Protein AF-A0A1C6PFW2-F1 (afdb_monomer)

Mean predicted aligned error: 4.47 Å

Secondary structure (DSSP, 8-state):
----EEEEETTEEEEE-SS-EEEEEGGGEEEEEEE-TTSTT--EEEEEEEEEETTEEEEEEEETTSSEEEEEE-SS-EEEEEETTEEEEEE--S-HHHHHHHHHHHSPPP--

Nearest PDB structures (foldseek):
  3gyp-assembly1_A  TM=5.172E-01  e=4.236E-01  Saccharomyces cerevisiae
  3tw1-assembly1_A  TM=5.214E-01  e=5.951E-01  Saccharomyces cerevisiae S288C
  3tvv-assembly1_A  TM=4.834E-01  e=3.574E-01  Saccharomyces cerevisiae S288C
  6o90-assembly1_G  TM=5.423E-01  e=2.749E+00  Enterococcus faecalis
  7nky-assembly1_Q  TM=3.519E-01  e=7.202E+00  Saccharomyces cerevisiae

Solvent-accessible surface area (backbone atoms only — not comparable to full-atom values): 6397 Å² total; per-residue (Å²): 136,89,53,65,49,76,46,80,54,96,68,21,43,37,39,35,43,84,90,45,72,51,73,43,54,32,81,42,53,65,48,76,46,81,33,52,74,86,41,96,76,43,40,81,47,58,78,74,48,66,58,74,52,96,60,33,40,38,35,39,20,34,26,70,84,59,60,64,22,39,35,44,33,59,74,68,54,26,33,40,33,21,41,79,82,36,67,40,39,36,40,47,55,100,49,52,68,63,50,48,52,54,53,59,70,64,34,71,73,80,84,125

pLDDT: mean 89.65, std 10.52, range [39.56, 97.06]

Radius of gyration: 13.28 Å; Cα contacts (8 Å, |Δi|>4): 227; chains: 1; bounding box: 36×32×29 Å

Structure (mmCIF, N/CA/C/O backbone):
data_AF-A0A1C6PFW2-F1
#
_entry.id   AF-A0A1C6PFW2-F1
#
loop_
_atom_site.group_PDB
_atom_site.id
_atom_site.type_symbol
_atom_site.label_atom_id
_atom_site.label_alt_id
_atom_site.label_comp_id
_atom_site.label_asym_id
_atom_site.label_entity_id
_atom_site.label_seq_id
_atom_site.pdbx_PDB_ins_code
_atom_site.Cartn_x
_atom_site.Cartn_y
_atom_site.Cartn_z
_atom_site.occupancy
_atom_site.B_iso_or_equiv
_atom_site.auth_seq_id
_atom_site.auth_comp_id
_atom_site.auth_asym_id
_atom_site.auth_atom_id
_atom_site.pdbx_PDB_model_num
ATOM 1 N N . MET A 1 1 ? 3.918 -17.909 -9.188 1.00 45.97 1 MET A N 1
ATOM 2 C CA . MET A 1 1 ? 4.147 -17.589 -7.758 1.00 45.97 1 MET A CA 1
ATOM 3 C C . MET A 1 1 ? 2.804 -17.270 -7.112 1.00 45.97 1 MET A C 1
ATOM 5 O O . MET A 1 1 ? 2.186 -16.301 -7.526 1.00 45.97 1 MET A O 1
ATOM 9 N N . LYS A 1 2 ? 2.327 -18.094 -6.167 1.00 54.28 2 LYS A N 1
ATOM 10 C CA . LYS A 1 2 ? 1.009 -17.965 -5.499 1.00 54.28 2 LYS A CA 1
ATOM 11 C C . LYS A 1 2 ? 1.093 -17.378 -4.071 1.00 54.28 2 LYS A C 1
ATOM 13 O O . LYS A 1 2 ? 0.150 -17.507 -3.307 1.00 54.28 2 LYS A O 1
ATOM 18 N N . ASN A 1 3 ? 2.201 -16.729 -3.703 1.00 67.62 3 ASN A N 1
ATOM 19 C CA . ASN A 1 3 ? 2.464 -16.323 -2.310 1.00 67.62 3 ASN A CA 1
ATOM 20 C C . ASN A 1 3 ? 2.206 -14.832 -2.029 1.00 67.62 3 ASN A C 1
ATOM 22 O O . ASN A 1 3 ? 2.697 -14.307 -1.035 1.00 67.62 3 ASN A O 1
ATOM 26 N N . ARG A 1 4 ? 1.466 -14.139 -2.902 1.00 84.38 4 ARG A N 1
ATOM 27 C CA . ARG A 1 4 ? 1.048 -12.750 -2.677 1.00 84.38 4 ARG A CA 1
ATOM 28 C C . ARG A 1 4 ? -0.438 -12.728 -2.353 1.00 84.38 4 ARG A C 1
ATOM 30 O O . ARG A 1 4 ? -1.234 -13.240 -3.136 1.00 84.38 4 ARG A O 1
ATOM 37 N N . SER A 1 5 ? -0.806 -12.164 -1.212 1.00 89.06 5 SER A N 1
ATOM 38 C CA . SER A 1 5 ? -2.201 -12.040 -0.797 1.00 89.06 5 SER A CA 1
ATOM 39 C C . SER A 1 5 ? -2.384 -10.852 0.130 1.00 89.06 5 SER A C 1
ATOM 41 O O . SER A 1 5 ? -1.563 -10.630 1.018 1.00 89.06 5 SER A O 1
ATOM 43 N N . VAL A 1 6 ? -3.510 -10.168 -0.014 1.00 92.12 6 VAL A N 1
ATOM 44 C CA . VAL A 1 6 ? -4.010 -9.213 0.972 1.00 92.12 6 VAL A CA 1
ATOM 45 C C . VAL A 1 6 ? -5.313 -9.783 1.509 1.00 92.12 6 VAL A C 1
ATOM 47 O O . VAL A 1 6 ? -6.167 -10.196 0.727 1.00 92.12 6 VAL A O 1
ATOM 50 N N . ALA A 1 7 ? -5.440 -9.862 2.827 1.00 93.50 7 ALA A N 1
ATOM 51 C CA . ALA A 1 7 ? -6.633 -10.363 3.490 1.00 93.50 7 ALA A CA 1
ATOM 52 C C . ALA A 1 7 ? -7.040 -9.406 4.605 1.00 93.50 7 ALA A C 1
ATOM 54 O O . ALA A 1 7 ? -6.180 -8.813 5.249 1.00 93.50 7 ALA A O 1
ATOM 55 N N . ILE A 1 8 ? -8.342 -9.300 4.841 1.00 93.62 8 ILE A N 1
ATOM 56 C CA . ILE A 1 8 ? -8.896 -8.616 6.006 1.00 93.62 8 ILE A CA 1
ATOM 57 C C . ILE A 1 8 ? -9.327 -9.701 6.991 1.00 93.62 8 ILE A C 1
ATOM 59 O O . ILE A 1 8 ? -10.103 -10.583 6.613 1.00 93.62 8 ILE A O 1
ATOM 63 N N . ARG A 1 9 ? -8.761 -9.702 8.199 1.00 92.94 9 ARG A N 1
ATOM 64 C CA . ARG A 1 9 ? -9.047 -10.678 9.265 1.00 92.94 9 ARG A CA 1
ATOM 65 C C . ARG A 1 9 ? -8.856 -10.014 10.617 1.00 92.94 9 ARG A C 1
ATOM 67 O O . ARG A 1 9 ? -7.900 -9.266 10.758 1.00 92.94 9 ARG A O 1
ATOM 74 N N . ASP A 1 10 ? -9.728 -10.320 11.573 1.00 90.31 10 ASP A N 1
ATOM 75 C CA . ASP A 1 10 ? -9.601 -9.871 12.967 1.00 90.31 10 ASP A CA 1
ATOM 76 C C . ASP A 1 10 ? -9.352 -8.351 13.089 1.00 90.31 10 ASP A C 1
ATOM 78 O O . ASP A 1 10 ? -8.471 -7.907 13.813 1.00 90.31 10 ASP A O 1
ATOM 82 N N . ASP A 1 11 ? -10.093 -7.554 12.309 1.00 93.06 11 ASP A N 1
ATOM 83 C CA . ASP A 1 11 ? -9.952 -6.093 12.194 1.00 93.06 11 ASP A CA 1
ATOM 84 C C . ASP A 1 11 ? -8.580 -5.582 11.710 1.00 93.06 11 ASP A C 1
ATOM 86 O O . ASP A 1 11 ? -8.247 -4.402 11.859 1.00 93.06 11 ASP A O 1
ATOM 90 N N . GLU A 1 12 ? -7.794 -6.433 11.050 1.00 95.44 12 GLU A N 1
ATOM 91 C CA . GLU A 1 12 ? -6.514 -6.081 10.440 1.00 95.44 12 GLU A CA 1
ATOM 92 C C . GLU A 1 12 ? -6.487 -6.336 8.929 1.00 95.44 12 GLU A C 1
ATOM 94 O O . GLU A 1 12 ? -7.043 -7.305 8.407 1.00 95.44 12 GLU A O 1
ATOM 99 N N . VAL A 1 13 ? -5.741 -5.494 8.213 1.00 95.25 13 VAL A N 1
ATOM 100 C CA . VAL A 1 13 ? -5.268 -5.774 6.856 1.00 95.25 13 VAL A CA 1
ATOM 101 C C . VAL A 1 13 ? -3.948 -6.519 6.958 1.00 95.25 13 VAL A C 1
ATOM 103 O O . VAL A 1 13 ? -2.930 -5.950 7.349 1.00 95.25 13 VAL A O 1
ATOM 106 N N . ILE A 1 14 ? -3.949 -7.784 6.555 1.00 95.69 14 ILE A N 1
ATOM 107 C CA . ILE A 1 14 ? -2.768 -8.638 6.497 1.00 95.69 14 ILE A CA 1
ATOM 108 C C . ILE A 1 14 ? -2.273 -8.683 5.056 1.00 95.69 14 ILE A C 1
ATOM 110 O O . ILE A 1 14 ? -2.941 -9.207 4.162 1.00 95.69 14 ILE A O 1
ATOM 114 N N . VAL A 1 15 ? -1.062 -8.184 4.838 1.00 94.56 15 VAL A N 1
ATOM 115 C CA . VAL A 1 15 ? -0.369 -8.235 3.554 1.00 94.56 15 VAL A CA 1
ATOM 116 C C . VAL A 1 15 ? 0.712 -9.300 3.629 1.00 94.56 15 VAL A C 1
ATOM 118 O O . VAL A 1 15 ? 1.623 -9.229 4.455 1.00 94.56 15 VAL A O 1
ATOM 121 N N . LYS A 1 16 ? 0.639 -10.282 2.734 1.00 92.25 16 LYS A N 1
ATOM 122 C CA . LYS A 1 16 ? 1.699 -11.259 2.491 1.00 92.25 16 LYS A CA 1
ATOM 123 C C . LYS A 1 16 ? 2.239 -11.042 1.092 1.00 92.25 16 LYS A C 1
ATOM 125 O O . LYS A 1 16 ? 1.492 -11.084 0.119 1.00 92.25 16 LYS A O 1
ATOM 130 N N . SER A 1 17 ? 3.538 -10.821 1.007 1.00 87.25 17 SER A N 1
ATOM 131 C CA . SER A 1 17 ? 4.299 -10.863 -0.230 1.00 87.25 17 SER A CA 1
ATOM 132 C C . SER A 1 17 ? 5.190 -12.108 -0.244 1.00 87.25 17 SER A C 1
ATOM 134 O O . SER A 1 17 ? 5.237 -12.869 0.720 1.00 87.25 17 SER A O 1
ATOM 136 N N . THR A 1 18 ? 5.929 -12.314 -1.332 1.00 82.12 18 THR A N 1
ATOM 137 C CA . THR A 1 18 ? 6.763 -13.501 -1.556 1.00 82.12 18 THR A CA 1
ATOM 138 C C . THR A 1 18 ? 7.746 -13.777 -0.411 1.00 82.12 18 THR A C 1
ATOM 140 O O . THR A 1 18 ? 7.954 -14.938 -0.075 1.00 82.12 18 THR A O 1
ATOM 143 N N . PHE A 1 19 ? 8.330 -12.731 0.187 1.00 82.69 19 PHE A N 1
ATOM 144 C CA . PHE A 1 19 ? 9.373 -12.852 1.220 1.00 82.69 19 PHE A CA 1
ATOM 145 C C . PHE A 1 19 ? 9.074 -12.085 2.511 1.00 82.69 19 PHE A C 1
ATOM 147 O O . PHE A 1 19 ? 9.843 -12.166 3.465 1.00 82.69 19 PHE A O 1
ATOM 154 N N . TYR A 1 20 ? 7.987 -11.317 2.546 1.00 88.31 20 TYR A N 1
ATOM 155 C CA . TYR A 1 20 ? 7.687 -10.418 3.654 1.00 88.31 20 TYR A CA 1
ATOM 156 C C . TYR A 1 20 ? 6.200 -10.425 3.965 1.00 88.31 20 TYR A C 1
ATOM 158 O O . TYR A 1 20 ? 5.374 -10.617 3.074 1.00 88.31 20 TYR A O 1
ATOM 166 N N . SE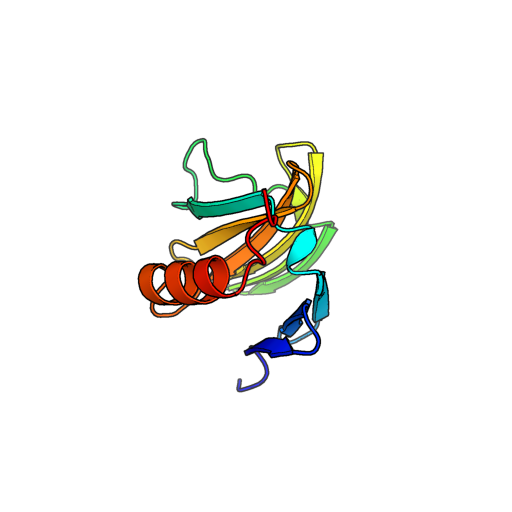R A 1 21 ? 5.857 -10.138 5.214 1.00 92.00 21 SER A N 1
ATOM 167 C CA . SER A 1 21 ? 4.480 -9.907 5.632 1.00 92.00 21 SER A CA 1
ATOM 168 C C . SER A 1 21 ? 4.390 -8.744 6.606 1.00 92.00 21 SER A C 1
ATOM 170 O O . SER A 1 21 ? 5.327 -8.479 7.360 1.00 92.00 21 SER A O 1
ATOM 172 N N . THR A 1 22 ? 3.245 -8.078 6.615 1.00 94.56 22 THR A N 1
ATOM 173 C CA . THR A 1 22 ? 2.905 -7.045 7.593 1.00 94.56 22 THR A CA 1
ATOM 174 C C . THR A 1 22 ? 1.404 -7.081 7.851 1.00 94.56 22 THR A C 1
ATOM 176 O O . THR A 1 22 ? 0.640 -7.455 6.960 1.00 94.56 22 THR A O 1
ATOM 179 N N . SER A 1 23 ? 0.982 -6.718 9.059 1.00 95.81 23 SER A N 1
ATOM 180 C CA . SER A 1 23 ? -0.418 -6.464 9.376 1.00 95.81 23 SER A CA 1
ATOM 181 C C . SER A 1 23 ? -0.593 -5.042 9.892 1.00 95.81 23 SER A C 1
ATOM 183 O O . SER A 1 23 ? 0.335 -4.457 10.463 1.00 95.81 23 SER A O 1
ATOM 185 N N . ILE A 1 24 ? -1.757 -4.461 9.610 1.00 95.19 24 ILE A N 1
ATOM 186 C CA . ILE A 1 24 ? -2.128 -3.112 10.032 1.00 95.19 24 ILE A CA 1
ATOM 187 C C . ILE A 1 24 ? -3.579 -3.137 10.517 1.00 95.19 24 ILE A C 1
ATOM 189 O O . ILE A 1 24 ? -4.444 -3.537 9.738 1.00 95.19 24 ILE A O 1
ATOM 193 N N . PRO A 1 25 ? -3.869 -2.654 11.737 1.00 95.81 25 PRO A N 1
ATOM 194 C CA . PRO A 1 25 ? -5.241 -2.486 12.204 1.00 95.81 25 PRO A CA 1
ATOM 195 C C . PRO A 1 25 ? -6.037 -1.544 11.298 1.00 95.81 25 PRO A C 1
ATOM 197 O O . PRO A 1 25 ? -5.560 -0.454 10.966 1.00 95.81 25 PRO A O 1
ATOM 200 N N . LEU A 1 26 ? -7.259 -1.937 10.933 1.00 94.25 26 LEU A N 1
ATOM 201 C CA . 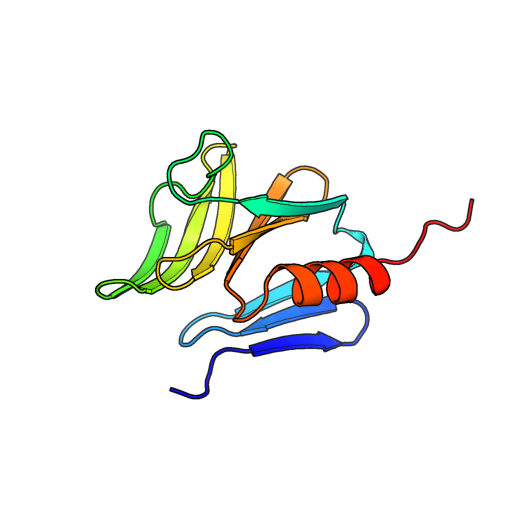LEU A 1 26 ? -8.163 -1.144 10.092 1.00 94.25 26 LEU A CA 1
ATOM 202 C C . LEU A 1 26 ? -8.462 0.223 10.712 1.00 94.25 26 LEU A C 1
ATOM 204 O O . LEU A 1 26 ? -8.522 1.216 9.995 1.00 94.25 26 LEU A O 1
ATOM 208 N N . THR A 1 27 ? -8.580 0.283 12.041 1.00 94.81 27 THR A N 1
ATOM 209 C CA . THR A 1 27 ? -8.815 1.515 12.813 1.00 94.81 27 THR A CA 1
ATOM 210 C C . THR A 1 27 ? -7.714 2.554 12.649 1.00 94.81 27 THR A C 1
ATOM 212 O O . THR A 1 27 ? -7.969 3.745 12.780 1.00 94.81 27 THR A O 1
ATOM 215 N N . ASN A 1 28 ? -6.490 2.125 12.337 1.00 95.38 28 ASN A N 1
ATOM 216 C CA . ASN A 1 28 ? -5.388 3.050 12.125 1.00 95.38 28 ASN A CA 1
ATOM 217 C C . ASN A 1 28 ? -5.349 3.583 10.686 1.00 95.38 28 ASN A C 1
ATOM 219 O O . ASN A 1 28 ? -4.581 4.506 10.418 1.00 95.38 28 ASN A O 1
ATOM 223 N N . ILE A 1 29 ? -6.103 3.003 9.742 1.00 95.25 29 ILE A N 1
ATOM 224 C CA . ILE A 1 29 ? -6.097 3.444 8.344 1.00 95.25 29 ILE A CA 1
ATOM 225 C C . ILE A 1 29 ? -6.827 4.781 8.241 1.00 95.25 29 ILE A C 1
ATOM 227 O O . ILE A 1 29 ? -8.040 4.865 8.398 1.00 95.25 29 ILE A O 1
ATOM 231 N N . SER A 1 30 ? -6.076 5.833 7.927 1.00 94.75 30 SER A N 1
ATOM 232 C CA . SER A 1 30 ? -6.597 7.197 7.837 1.00 94.75 30 SER A CA 1
ATOM 233 C C . SER A 1 30 ? -7.037 7.579 6.424 1.00 94.75 30 SER A C 1
ATOM 235 O O . SER A 1 30 ? -7.920 8.415 6.260 1.00 94.75 30 SER A O 1
ATOM 237 N N . SER A 1 31 ? -6.405 7.020 5.387 1.00 94.94 31 SER A N 1
ATOM 238 C CA . SER A 1 31 ? -6.797 7.269 3.994 1.00 94.94 31 SER A CA 1
ATOM 239 C C . SER A 1 31 ? -6.226 6.230 3.029 1.00 94.94 31 SER A C 1
ATOM 241 O O . SER A 1 31 ? -5.223 5.569 3.309 1.00 94.94 31 SER A O 1
ATOM 243 N N . ILE A 1 32 ? -6.882 6.095 1.875 1.00 95.94 32 ILE A N 1
ATOM 244 C CA . ILE A 1 32 ? -6.487 5.212 0.774 1.00 95.94 32 ILE A CA 1
ATOM 245 C C . ILE A 1 32 ? -6.595 6.012 -0.524 1.00 95.94 32 ILE A C 1
ATOM 247 O O . ILE A 1 32 ? -7.615 6.657 -0.766 1.00 95.94 32 ILE A O 1
ATOM 251 N N . SER A 1 33 ? -5.565 5.975 -1.366 1.00 95.25 33 SER A N 1
ATOM 252 C CA . SER A 1 33 ? -5.577 6.650 -2.668 1.00 95.25 33 SER A CA 1
ATOM 253 C C . SER A 1 33 ? -4.837 5.853 -3.734 1.00 95.25 33 SER A C 1
ATOM 255 O O . SER A 1 33 ? -3.884 5.135 -3.443 1.00 95.25 33 SER A O 1
ATOM 257 N N . THR A 1 34 ? -5.271 5.983 -4.989 1.00 96.50 34 THR A N 1
ATOM 258 C CA . THR A 1 34 ? -4.517 5.441 -6.128 1.00 96.50 34 THR A CA 1
ATOM 259 C C . THR A 1 34 ? -3.388 6.400 -6.482 1.00 96.50 34 THR A C 1
ATOM 261 O O . THR A 1 34 ? -3.593 7.612 -6.539 1.00 96.50 34 THR A O 1
ATOM 264 N N . VAL A 1 35 ? -2.198 5.856 -6.719 1.00 96.50 35 VAL A N 1
ATOM 265 C CA . VAL A 1 35 ? -0.997 6.617 -7.049 1.00 96.50 35 VAL A CA 1
ATOM 266 C C . VAL A 1 35 ? -0.365 6.075 -8.323 1.00 96.50 35 VAL A C 1
ATOM 268 O O . VAL A 1 35 ? -0.100 4.876 -8.445 1.00 96.50 35 VAL A O 1
ATOM 271 N N . VAL A 1 36 ? -0.080 6.997 -9.245 1.00 95.81 36 VAL A N 1
ATOM 272 C CA . VAL A 1 36 ? 0.671 6.723 -10.471 1.00 95.81 36 VAL A CA 1
ATOM 273 C C . VAL A 1 36 ? 2.174 6.782 -10.164 1.00 95.81 36 VAL A C 1
ATOM 275 O O . VAL A 1 36 ? 2.634 7.761 -9.561 1.00 95.81 36 VAL A O 1
ATOM 278 N N . PRO A 1 37 ? 2.971 5.777 -10.563 1.00 92.44 37 PRO A N 1
ATOM 279 C CA . PRO A 1 37 ? 4.412 5.760 -10.327 1.00 92.44 37 PRO A CA 1
ATOM 280 C C . PRO A 1 37 ? 5.122 6.973 -10.939 1.00 92.44 37 PRO A C 1
ATOM 282 O O . PRO A 1 37 ? 4.851 7.347 -12.076 1.00 92.44 37 PRO A O 1
ATOM 285 N N . GLY A 1 38 ? 6.051 7.577 -10.198 1.00 91.62 38 GLY A N 1
ATOM 286 C CA . GLY A 1 38 ? 6.787 8.771 -10.632 1.00 91.62 38 GLY A CA 1
ATOM 287 C C . GLY A 1 38 ? 6.014 10.091 -10.527 1.00 91.62 38 GLY A C 1
ATOM 288 O O . GLY A 1 38 ? 6.612 11.149 -10.710 1.00 91.62 38 GLY A O 1
ATOM 289 N N . SER A 1 39 ? 4.722 10.060 -10.189 1.00 95.56 39 SER A N 1
ATOM 290 C CA . SER A 1 39 ? 3.959 11.277 -9.893 1.00 95.56 39 SER A CA 1
ATOM 291 C C . SER A 1 39 ? 4.443 11.952 -8.595 1.00 95.56 39 SER A C 1
ATOM 293 O O . SER A 1 39 ? 5.099 11.306 -7.772 1.00 95.56 39 SER A O 1
ATOM 295 N N . PRO A 1 40 ? 4.087 13.226 -8.338 1.00 95.06 40 PRO A N 1
ATOM 296 C CA . PRO A 1 40 ? 4.383 13.888 -7.061 1.00 95.06 40 PRO A CA 1
ATOM 297 C C . PRO A 1 40 ? 3.812 13.161 -5.833 1.00 95.06 40 PRO A C 1
ATOM 299 O O . PRO A 1 40 ? 4.341 13.294 -4.733 1.00 95.06 40 PRO A O 1
ATOM 302 N N . SER A 1 41 ? 2.750 12.372 -6.017 1.00 95.06 41 SER A N 1
ATOM 303 C CA . SER A 1 41 ? 2.137 11.554 -4.966 1.00 95.06 41 SER A CA 1
ATOM 304 C C . SER A 1 41 ? 2.845 10.208 -4.753 1.00 95.06 41 SER A C 1
ATOM 306 O O . SER A 1 41 ? 2.507 9.491 -3.812 1.00 95.06 41 SER A O 1
ATOM 308 N N . ASP A 1 42 ? 3.822 9.846 -5.595 1.00 95.81 42 ASP A N 1
ATOM 309 C CA . ASP A 1 42 ? 4.633 8.639 -5.421 1.00 95.81 42 ASP A CA 1
ATOM 310 C C . ASP A 1 42 ? 5.662 8.834 -4.308 1.00 95.81 42 ASP A C 1
ATOM 312 O O . ASP A 1 42 ? 6.741 9.406 -4.500 1.00 95.81 42 ASP A O 1
ATOM 316 N N . LEU A 1 43 ? 5.320 8.307 -3.134 1.00 95.81 43 LEU A N 1
ATOM 317 C CA . LEU A 1 43 ? 6.139 8.370 -1.929 1.00 95.81 43 LEU A CA 1
ATOM 318 C C . LEU A 1 43 ? 7.109 7.191 -1.776 1.00 95.81 43 LEU A C 1
ATOM 320 O O . LEU A 1 43 ? 7.793 7.122 -0.756 1.00 95.81 43 LEU A O 1
ATOM 324 N N . VAL A 1 44 ? 7.214 6.278 -2.747 1.00 93.69 44 VAL A N 1
ATOM 325 C CA . VAL A 1 44 ? 8.184 5.176 -2.678 1.00 93.69 44 VAL A CA 1
ATOM 326 C C . VAL A 1 44 ? 9.598 5.731 -2.857 1.00 93.69 44 VAL A C 1
ATOM 328 O O . VAL A 1 44 ? 9.959 6.225 -3.926 1.00 93.69 44 VAL A O 1
ATOM 331 N N . GLY A 1 45 ? 10.404 5.664 -1.800 1.00 92.75 45 GLY A N 1
ATOM 332 C CA . GLY A 1 45 ? 11.795 6.104 -1.781 1.00 92.75 45 GLY A CA 1
ATOM 333 C C . GLY A 1 45 ? 12.786 4.963 -2.005 1.00 92.75 45 GLY A C 1
ATOM 334 O O . GLY A 1 45 ? 12.558 4.047 -2.803 1.00 92.75 45 GLY A O 1
ATOM 335 N N . MET A 1 46 ? 13.928 5.044 -1.319 1.00 90.00 46 MET A N 1
ATOM 336 C CA . MET A 1 46 ? 14.996 4.053 -1.433 1.00 90.00 46 MET A CA 1
ATOM 337 C C . MET A 1 46 ? 14.610 2.734 -0.767 1.00 90.00 46 MET A C 1
ATOM 339 O O . MET A 1 46 ? 13.830 2.690 0.179 1.00 90.00 46 MET A O 1
ATOM 343 N N . ARG A 1 47 ? 15.157 1.630 -1.272 1.00 91.25 47 ARG A N 1
ATOM 344 C CA . ARG A 1 47 ? 14.939 0.313 -0.673 1.00 91.25 47 ARG A CA 1
ATOM 345 C C . ARG A 1 47 ? 15.775 0.179 0.597 1.00 91.25 47 ARG A C 1
ATOM 347 O O . ARG A 1 47 ? 16.980 0.386 0.536 1.00 91.25 47 ARG A O 1
ATOM 354 N N . VAL A 1 48 ? 15.149 -0.240 1.695 1.00 90.12 48 VAL A N 1
ATOM 355 C CA . VAL A 1 48 ? 15.823 -0.537 2.971 1.00 90.12 48 VAL A CA 1
ATOM 356 C C . VAL A 1 48 ? 16.196 -2.011 3.024 1.00 90.12 48 VAL A C 1
ATOM 358 O O . VAL A 1 48 ? 17.350 -2.379 3.209 1.00 90.12 48 VAL A O 1
ATOM 361 N N . ASN A 1 49 ? 15.203 -2.873 2.822 1.00 82.44 49 ASN A N 1
ATOM 362 C CA . ASN A 1 49 ? 15.389 -4.295 2.597 1.00 82.44 49 ASN A CA 1
ATOM 363 C C . ASN A 1 49 ? 14.300 -4.760 1.627 1.00 82.44 49 ASN A C 1
ATOM 365 O O . ASN A 1 49 ? 13.206 -4.205 1.574 1.00 82.44 49 ASN A O 1
ATOM 369 N N . GLY A 1 50 ? 14.607 -5.718 0.768 1.00 75.12 50 GLY A N 1
ATOM 370 C CA . GLY A 1 50 ? 13.629 -6.122 -0.228 1.00 75.12 50 GLY A CA 1
ATOM 371 C C . GLY A 1 50 ? 14.233 -6.828 -1.412 1.00 75.12 50 GLY A C 1
ATOM 372 O O . GLY A 1 50 ? 15.415 -6.672 -1.731 1.00 75.12 50 GLY A O 1
ATOM 373 N N . VAL A 1 51 ? 13.366 -7.533 -2.121 1.00 77.69 51 VAL A N 1
ATOM 374 C CA . VAL A 1 51 ? 13.696 -8.148 -3.397 1.00 77.69 51 VAL A CA 1
ATOM 375 C C . VAL A 1 51 ? 13.170 -7.246 -4.503 1.00 77.69 51 VAL A C 1
ATOM 377 O O . VAL A 1 51 ? 11.997 -6.871 -4.539 1.00 77.69 51 VAL A O 1
ATOM 380 N N . GLY A 1 52 ? 14.075 -6.873 -5.400 1.00 74.25 52 GLY A N 1
ATOM 381 C CA . GLY A 1 52 ? 13.747 -6.162 -6.624 1.00 74.25 52 GLY A CA 1
ATOM 382 C C . GLY A 1 52 ? 14.133 -7.025 -7.799 1.00 74.25 52 GLY A C 1
ATOM 383 O O . GLY A 1 52 ? 15.312 -7.321 -7.968 1.00 74.25 52 GLY A O 1
ATOM 384 N N . LEU A 1 53 ? 13.140 -7.406 -8.586 1.00 74.44 53 LEU A N 1
ATOM 385 C CA . LEU A 1 53 ? 13.328 -8.041 -9.883 1.00 74.44 53 LEU A CA 1
ATOM 386 C C . LEU A 1 53 ? 12.910 -7.037 -10.965 1.00 74.44 53 LEU A C 1
ATOM 388 O O . LEU A 1 53 ? 12.217 -6.063 -10.651 1.00 74.44 53 LEU A O 1
ATOM 392 N N . PRO A 1 54 ? 13.308 -7.229 -12.232 1.00 75.62 54 PRO A N 1
ATOM 393 C CA . PRO A 1 54 ? 12.796 -6.415 -13.325 1.00 75.62 54 PRO A CA 1
ATOM 394 C C . PRO A 1 54 ? 11.266 -6.343 -13.275 1.00 75.62 54 PRO A C 1
ATOM 396 O O . PRO A 1 54 ? 10.578 -7.360 -13.302 1.00 75.62 54 PRO A O 1
ATOM 399 N N . GLY A 1 55 ? 10.744 -5.128 -13.112 1.00 73.38 55 GLY A N 1
ATOM 400 C CA . GLY A 1 55 ? 9.311 -4.882 -12.998 1.00 73.38 55 GLY A CA 1
ATOM 401 C C . GLY A 1 55 ? 8.650 -5.316 -11.686 1.00 73.38 55 GLY A C 1
ATOM 402 O O . GLY A 1 55 ? 7.447 -5.162 -11.606 1.00 73.38 55 GLY A O 1
ATOM 403 N N . PHE A 1 56 ? 9.354 -5.812 -10.661 1.00 81.94 56 PHE A N 1
ATOM 404 C CA . PHE A 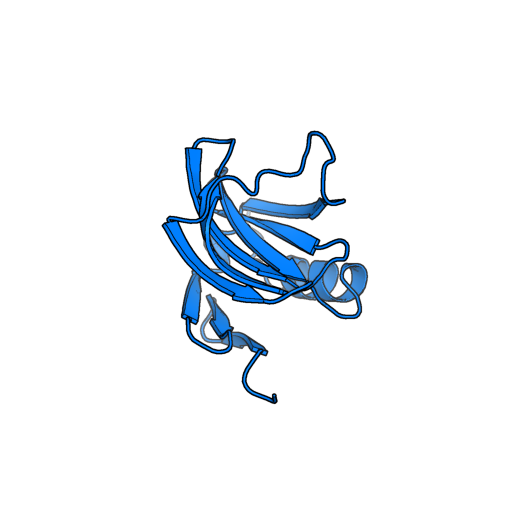1 56 ? 8.757 -6.199 -9.371 1.00 81.94 56 PHE A CA 1
ATOM 405 C C . PHE A 1 56 ? 9.523 -5.631 -8.177 1.00 81.94 56 PHE A C 1
ATOM 407 O O . PHE A 1 56 ? 10.752 -5.695 -8.109 1.00 81.94 56 PHE A O 1
ATOM 414 N N . ARG A 1 57 ? 8.782 -5.096 -7.206 1.00 86.75 57 ARG A N 1
ATOM 415 C CA . ARG A 1 57 ? 9.300 -4.521 -5.966 1.00 86.75 57 ARG A CA 1
ATOM 416 C C . ARG A 1 57 ? 8.502 -5.053 -4.783 1.00 86.75 57 ARG A C 1
ATOM 418 O O . ARG A 1 57 ? 7.303 -4.797 -4.687 1.00 86.75 57 ARG A O 1
ATOM 425 N N . SER A 1 58 ? 9.190 -5.740 -3.874 1.00 90.94 58 SER A N 1
ATOM 426 C CA . SER A 1 58 ? 8.620 -6.172 -2.602 1.00 90.94 58 SER A CA 1
ATOM 427 C C . SER A 1 58 ? 9.588 -5.992 -1.437 1.00 90.94 58 SER A C 1
ATOM 429 O O . SER A 1 58 ? 10.774 -6.314 -1.560 1.00 90.94 58 SER A O 1
ATOM 431 N N . GLY A 1 59 ? 9.081 -5.490 -0.312 1.00 92.75 59 GLY A N 1
ATOM 432 C CA . GLY A 1 59 ? 9.826 -5.329 0.935 1.00 92.75 59 GLY A CA 1
ATOM 433 C C . GLY A 1 59 ? 9.617 -3.964 1.578 1.00 92.75 59 GLY A C 1
ATOM 434 O O . GLY A 1 59 ? 8.611 -3.295 1.341 1.00 92.75 59 GLY A O 1
ATOM 435 N N . TRP A 1 60 ? 10.581 -3.551 2.397 1.00 93.94 60 TRP A N 1
ATOM 436 C CA . TRP A 1 60 ? 10.559 -2.267 3.085 1.00 93.94 60 TRP A CA 1
ATOM 437 C C . TRP A 1 60 ? 11.389 -1.222 2.347 1.00 93.94 60 TRP A C 1
ATOM 439 O O . TRP A 1 60 ? 12.559 -1.418 2.010 1.00 93.94 60 TRP A O 1
ATOM 449 N N . PHE A 1 61 ? 10.767 -0.074 2.133 1.00 94.44 61 PHE A N 1
ATOM 450 C CA . PHE A 1 61 ? 11.358 1.095 1.507 1.00 94.44 61 PHE A CA 1
ATOM 451 C C . PHE A 1 61 ? 11.248 2.272 2.469 1.00 94.44 61 PHE A C 1
ATOM 453 O O . PHE A 1 61 ? 10.353 2.316 3.317 1.00 94.44 61 PHE A O 1
ATOM 460 N N . ASP A 1 62 ? 12.145 3.233 2.334 1.00 94.44 62 ASP A N 1
ATOM 461 C CA . ASP A 1 62 ? 11.956 4.539 2.936 1.00 94.44 62 ASP A CA 1
ATOM 462 C C . ASP A 1 62 ? 10.855 5.270 2.173 1.00 94.44 62 ASP A C 1
ATOM 464 O O . ASP A 1 62 ? 10.747 5.188 0.948 1.00 94.44 62 ASP A O 1
ATOM 468 N N . SER A 1 63 ? 10.013 5.982 2.906 1.00 95.00 63 SER A N 1
ATOM 469 C CA . SER A 1 63 ? 9.033 6.890 2.331 1.00 95.00 63 SER A CA 1
ATOM 470 C C . SER A 1 63 ? 9.692 8.235 2.040 1.00 95.00 63 SER A C 1
ATOM 472 O O . SER A 1 63 ? 10.410 8.770 2.886 1.00 95.00 63 SER A O 1
ATOM 474 N N . LYS A 1 64 ? 9.377 8.848 0.895 1.00 94.31 64 LYS A N 1
ATOM 475 C CA . LYS A 1 64 ? 9.764 10.244 0.613 1.00 94.31 64 LYS A CA 1
ATOM 476 C C . LYS A 1 64 ? 9.137 11.240 1.599 1.00 94.31 64 LYS A C 1
ATOM 478 O O . LYS A 1 64 ? 9.672 12.324 1.781 1.00 94.31 64 LYS A O 1
ATOM 483 N N . ALA A 1 65 ? 8.039 10.862 2.258 1.00 93.31 65 ALA A N 1
ATOM 484 C CA . ALA A 1 65 ? 7.431 11.624 3.353 1.00 93.31 65 ALA A CA 1
ATOM 485 C C . ALA A 1 65 ? 8.012 11.270 4.742 1.00 93.31 65 ALA A C 1
ATOM 487 O O . ALA A 1 65 ? 7.491 11.714 5.763 1.00 93.31 65 ALA A O 1
ATOM 488 N N . GLY A 1 66 ? 9.071 10.455 4.793 1.00 91.19 66 GLY A N 1
ATOM 489 C CA . GLY A 1 66 ? 9.706 9.982 6.019 1.00 91.19 66 GLY A CA 1
ATOM 490 C C . GLY A 1 66 ? 9.088 8.698 6.586 1.00 91.19 66 GLY A C 1
ATOM 491 O O . GLY A 1 66 ? 7.891 8.432 6.465 1.00 91.19 66 GLY A O 1
ATOM 492 N N . GLY A 1 67 ? 9.929 7.887 7.234 1.00 90.94 67 GLY A N 1
ATOM 493 C CA . GLY A 1 67 ? 9.548 6.600 7.823 1.00 90.94 67 GLY A CA 1
ATOM 494 C C . GLY A 1 67 ? 9.573 5.429 6.835 1.00 90.94 67 GLY A C 1
ATOM 495 O O . GLY A 1 67 ? 10.022 5.562 5.702 1.00 90.94 67 GLY A O 1
ATOM 496 N N . ARG A 1 68 ? 9.096 4.259 7.285 1.00 93.38 68 ARG A N 1
ATOM 497 C CA . ARG A 1 68 ? 9.075 3.021 6.484 1.00 93.38 68 ARG A CA 1
ATOM 498 C C . ARG A 1 68 ? 7.744 2.814 5.768 1.00 93.38 68 ARG A C 1
ATOM 500 O O . ARG A 1 68 ? 6.688 2.934 6.391 1.00 93.38 68 ARG A O 1
ATOM 507 N N . LEU A 1 69 ? 7.832 2.398 4.512 1.00 95.1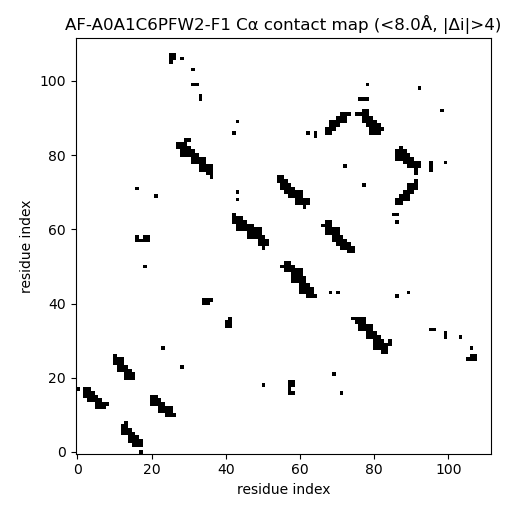2 69 LEU A N 1
ATOM 508 C CA . LEU A 1 69 ? 6.742 2.045 3.612 1.00 95.12 69 LEU A CA 1
ATOM 509 C C . LEU A 1 69 ? 6.906 0.584 3.178 1.00 95.12 69 LEU A C 1
ATOM 511 O O . LEU A 1 69 ? 7.952 0.200 2.651 1.00 95.12 69 LEU A O 1
ATOM 515 N N . PHE A 1 70 ? 5.884 -0.235 3.400 1.00 96.19 70 PHE A N 1
ATOM 516 C CA . PHE A 1 70 ? 5.832 -1.579 2.841 1.00 96.19 70 PHE A CA 1
ATOM 517 C C . PHE A 1 70 ? 5.375 -1.499 1.391 1.00 96.19 70 PHE A C 1
ATOM 519 O O . PHE A 1 70 ? 4.318 -0.941 1.100 1.00 96.19 70 PHE A O 1
ATOM 526 N N . VAL A 1 71 ? 6.150 -2.067 0.480 1.00 94.44 71 VAL A N 1
ATOM 527 C CA . VAL A 1 71 ? 5.855 -2.048 -0.950 1.00 94.44 71 VAL A CA 1
ATOM 528 C C . VAL A 1 71 ? 5.627 -3.480 -1.407 1.00 94.44 71 VAL A C 1
ATOM 530 O O . VAL A 1 71 ? 6.436 -4.351 -1.104 1.00 94.44 71 VAL A O 1
ATOM 533 N N . ASP A 1 72 ? 4.551 -3.715 -2.153 1.00 93.25 72 ASP A N 1
ATOM 534 C CA . ASP A 1 72 ? 4.316 -4.958 -2.889 1.00 93.25 72 ASP A CA 1
ATOM 535 C C . ASP A 1 72 ? 3.633 -4.637 -4.223 1.00 93.25 72 ASP A C 1
ATOM 537 O O . ASP A 1 72 ? 2.404 -4.608 -4.347 1.00 93.25 72 ASP A O 1
ATOM 541 N N . ARG A 1 73 ? 4.449 -4.342 -5.237 1.00 89.50 73 ARG A N 1
ATOM 542 C CA . ARG A 1 73 ? 3.971 -3.939 -6.563 1.00 89.50 73 ARG A CA 1
ATOM 543 C C . ARG A 1 73 ? 4.843 -4.461 -7.690 1.00 89.50 73 ARG A C 1
ATOM 545 O O . ARG A 1 73 ? 6.006 -4.809 -7.505 1.00 89.50 73 ARG A O 1
ATOM 552 N N . VAL A 1 74 ? 4.255 -4.487 -8.876 1.00 83.75 74 VAL A N 1
ATOM 553 C CA . VAL A 1 74 ? 4.936 -4.775 -10.134 1.00 83.75 74 VAL A CA 1
ATOM 554 C C . VAL A 1 74 ? 5.377 -3.426 -10.731 1.00 83.75 74 VAL A C 1
ATOM 556 O O . VAL A 1 74 ? 6.219 -2.744 -10.142 1.00 83.75 74 VAL A O 1
ATOM 559 N N . ALA A 1 75 ? 4.778 -2.984 -11.837 1.00 83.62 75 ALA A N 1
ATOM 560 C CA . ALA A 1 75 ? 5.135 -1.734 -12.512 1.00 83.62 75 ALA A CA 1
ATOM 561 C C . ALA A 1 75 ? 3.988 -0.714 -12.585 1.00 83.62 75 ALA A C 1
ATOM 563 O O . ALA A 1 75 ? 4.256 0.456 -12.835 1.00 83.62 75 ALA A O 1
ATOM 564 N N . GLY A 1 76 ? 2.747 -1.122 -12.320 1.00 89.62 76 GLY A N 1
ATOM 565 C CA . GLY A 1 76 ? 1.572 -0.271 -12.515 1.00 89.62 76 GLY A CA 1
ATOM 566 C C . GLY A 1 76 ? 1.256 0.642 -11.336 1.00 89.62 76 GLY A C 1
ATOM 567 O O . GLY A 1 76 ? 1.990 0.686 -10.339 1.00 89.62 76 GLY A O 1
ATOM 568 N N . ASP A 1 77 ? 0.127 1.331 -11.480 1.00 95.00 77 ASP A N 1
ATOM 569 C CA . ASP A 1 77 ? -0.526 2.096 -10.425 1.00 95.00 77 ASP A CA 1
ATOM 570 C C . ASP A 1 77 ? -0.772 1.225 -9.201 1.00 95.00 77 ASP A C 1
ATOM 572 O O . ASP A 1 77 ? -0.981 0.009 -9.292 1.00 95.00 77 ASP A O 1
ATOM 576 N N . TYR A 1 78 ? -0.755 1.852 -8.037 1.00 95.69 78 TYR A N 1
ATOM 577 C CA . TYR A 1 78 ? -0.892 1.153 -6.771 1.00 95.69 78 TYR A CA 1
ATOM 578 C C . TYR A 1 78 ? -1.737 1.961 -5.794 1.00 95.69 78 TYR A C 1
ATOM 580 O O . TYR A 1 78 ? -1.871 3.178 -5.913 1.00 95.69 78 TYR A O 1
ATOM 588 N N . LEU A 1 79 ? -2.290 1.275 -4.803 1.00 96.94 79 LEU A N 1
ATOM 589 C CA . LEU A 1 79 ? -2.936 1.900 -3.664 1.00 96.94 79 LEU A CA 1
ATOM 590 C C . LEU A 1 79 ? -1.890 2.299 -2.631 1.00 96.94 79 LEU A C 1
ATOM 592 O O . LEU A 1 79 ? -1.150 1.453 -2.124 1.00 96.94 79 LEU A O 1
ATOM 596 N N . SER A 1 80 ? -1.851 3.587 -2.314 1.00 96.88 80 SER A N 1
ATOM 597 C CA . SER A 1 80 ? -1.161 4.120 -1.149 1.00 96.88 80 SER A CA 1
ATOM 598 C C . SER A 1 80 ? -2.126 4.121 0.031 1.00 96.88 80 SER A C 1
ATOM 600 O O . SER A 1 80 ? -3.198 4.724 -0.038 1.00 96.88 80 SER A O 1
ATOM 602 N N . ILE A 1 81 ? -1.754 3.430 1.106 1.00 96.75 81 ILE A N 1
ATOM 603 C CA . ILE A 1 81 ? -2.546 3.337 2.334 1.00 96.75 81 ILE A CA 1
ATOM 604 C C . ILE A 1 81 ? -1.802 4.092 3.429 1.00 96.75 81 ILE A C 1
ATOM 606 O O . ILE A 1 81 ? -0.654 3.766 3.771 1.00 96.75 81 ILE A O 1
ATOM 610 N N . PHE A 1 82 ? -2.472 5.103 3.971 1.00 95.81 82 PHE A N 1
ATOM 611 C CA . PHE A 1 82 ? -1.984 5.904 5.078 1.00 95.81 82 PHE A CA 1
ATOM 612 C C . PHE A 1 82 ? -2.552 5.381 6.384 1.00 95.81 82 PHE A C 1
ATOM 614 O O . PHE A 1 82 ? -3.725 5.030 6.487 1.00 95.81 82 PHE A O 1
ATOM 621 N N . VAL A 1 83 ? -1.695 5.368 7.391 1.00 94.88 83 VAL A N 1
ATOM 622 C CA . VAL A 1 83 ? -1.985 4.891 8.732 1.00 94.88 83 VAL A CA 1
ATOM 623 C C . VAL A 1 83 ? -1.575 5.988 9.692 1.00 94.88 83 VAL A C 1
ATOM 625 O O . VAL A 1 83 ? -0.416 6.417 9.667 1.00 94.88 83 VAL A O 1
ATOM 628 N N . ASN A 1 84 ? -2.511 6.467 10.507 1.00 93.06 84 ASN A N 1
ATOM 629 C CA . ASN A 1 84 ? -2.299 7.604 11.405 1.00 93.06 84 ASN A CA 1
ATOM 630 C C . ASN A 1 84 ? -1.658 8.804 10.672 1.00 93.06 84 ASN A C 1
ATOM 632 O O . ASN A 1 84 ? -0.695 9.406 11.150 1.00 93.06 84 ASN A O 1
ATOM 636 N N . GLY A 1 85 ? -2.131 9.089 9.451 1.00 91.56 85 GLY A N 1
ATOM 637 C CA . GLY A 1 85 ? -1.655 10.196 8.615 1.00 91.56 85 GLY A CA 1
ATOM 638 C C . GLY A 1 85 ? -0.306 9.979 7.920 1.00 91.56 85 GLY A C 1
ATOM 639 O O . GLY A 1 85 ? 0.163 10.878 7.225 1.00 91.56 85 GLY A O 1
ATOM 640 N N . LYS A 1 86 ? 0.332 8.809 8.059 1.00 94.50 86 LYS A N 1
ATOM 641 C CA . LYS A 1 86 ? 1.631 8.503 7.433 1.00 94.50 86 LYS A CA 1
ATOM 642 C C . LYS A 1 86 ? 1.503 7.381 6.403 1.00 94.50 86 LYS A C 1
ATOM 644 O O . LYS A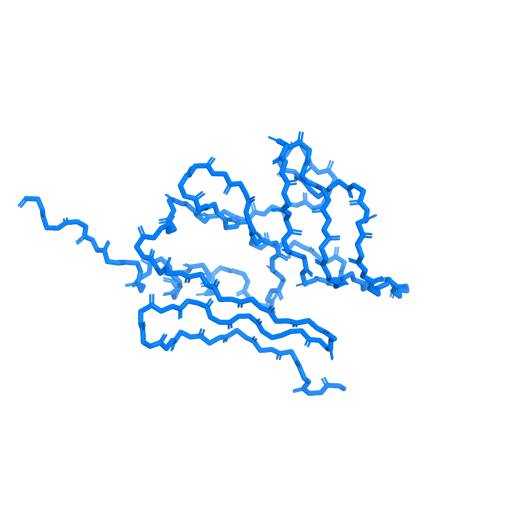 1 86 ? 0.794 6.415 6.668 1.00 94.50 86 LYS A O 1
ATOM 649 N N . PRO A 1 87 ? 2.202 7.437 5.258 1.00 95.12 87 PRO A N 1
ATOM 650 C CA . PRO A 1 87 ? 2.151 6.355 4.277 1.00 95.12 87 PRO A CA 1
ATOM 651 C C . PRO A 1 87 ? 2.791 5.090 4.860 1.00 95.12 87 PRO A C 1
ATOM 653 O O . PRO A 1 87 ? 3.898 5.141 5.402 1.00 95.12 87 PRO A O 1
ATOM 656 N N . ARG A 1 88 ? 2.100 3.949 4.762 1.00 96.75 88 ARG A N 1
ATOM 657 C CA . ARG A 1 88 ? 2.595 2.674 5.314 1.00 96.75 88 ARG A CA 1
ATOM 658 C C . ARG A 1 88 ? 2.535 1.504 4.362 1.00 96.75 88 ARG A C 1
ATOM 660 O O . ARG A 1 88 ? 3.417 0.655 4.469 1.00 96.75 88 ARG A O 1
ATOM 667 N N . LEU A 1 89 ? 1.591 1.473 3.423 1.00 97.06 89 LEU A N 1
ATOM 668 C CA . LEU A 1 89 ? 1.531 0.429 2.398 1.00 97.06 89 LEU A CA 1
ATOM 669 C C . LEU A 1 89 ? 1.444 1.042 0.995 1.00 97.06 89 LEU A C 1
ATOM 671 O O . LEU A 1 89 ? 0.753 2.037 0.794 1.00 97.06 89 LEU A O 1
ATOM 675 N N . ALA A 1 90 ? 2.112 0.410 0.0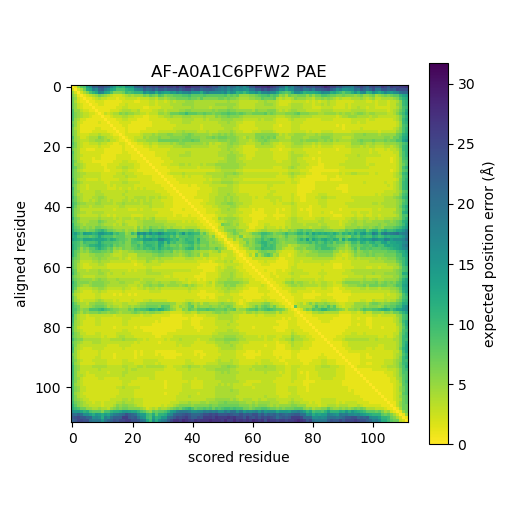35 1.00 96.12 90 ALA A N 1
ATOM 676 C CA . ALA A 1 90 ? 2.008 0.665 -1.397 1.00 96.12 90 ALA A CA 1
ATOM 677 C C . ALA A 1 90 ? 1.752 -0.669 -2.115 1.00 96.12 90 ALA A C 1
ATOM 679 O O . ALA A 1 90 ? 2.682 -1.451 -2.341 1.00 96.12 90 ALA A O 1
ATOM 680 N N . LEU A 1 91 ? 0.485 -0.948 -2.426 1.00 95.50 91 LEU A N 1
ATOM 681 C CA . LEU A 1 91 ? 0.021 -2.263 -2.878 1.00 95.50 91 LEU A CA 1
ATOM 682 C C . LEU A 1 91 ? -0.584 -2.180 -4.274 1.00 95.50 91 LEU A C 1
ATOM 684 O O . LEU A 1 91 ? -1.476 -1.371 -4.513 1.00 95.50 91 LEU A O 1
ATOM 688 N N . GLN A 1 92 ? -0.132 -3.034 -5.188 1.00 94.12 92 GLN A N 1
ATOM 689 C CA . GLN A 1 92 ? -0.751 -3.146 -6.508 1.00 94.12 92 GLN A CA 1
ATOM 690 C C . GLN A 1 92 ? -1.723 -4.325 -6.559 1.00 94.12 92 GLN A C 1
ATOM 692 O O . GLN A 1 92 ? -1.322 -5.471 -6.328 1.00 94.12 92 GLN A O 1
ATOM 697 N N . PHE A 1 93 ? -2.958 -4.041 -6.966 1.00 91.81 93 PHE A N 1
ATOM 698 C CA . PHE A 1 93 ? -3.989 -5.027 -7.277 1.00 91.81 93 PHE A CA 1
ATOM 699 C C . PHE A 1 93 ? -4.229 -5.096 -8.790 1.00 91.81 93 PHE A C 1
ATOM 701 O O . PHE A 1 93 ? -3.813 -4.212 -9.539 1.00 91.81 93 PHE A O 1
ATOM 708 N N . SER A 1 94 ? -4.896 -6.157 -9.253 1.00 90.31 94 SER A N 1
ATOM 709 C CA . SER A 1 94 ? -5.393 -6.225 -10.637 1.00 90.31 94 SER A CA 1
ATOM 710 C C . SER A 1 94 ? -6.462 -5.167 -10.908 1.00 90.31 94 SER A C 1
ATOM 712 O O . SER A 1 94 ? -6.556 -4.667 -12.021 1.00 90.31 94 SER A O 1
ATOM 714 N N . ASP A 1 95 ? -7.230 -4.820 -9.875 1.00 93.00 95 ASP A N 1
ATOM 715 C CA . AS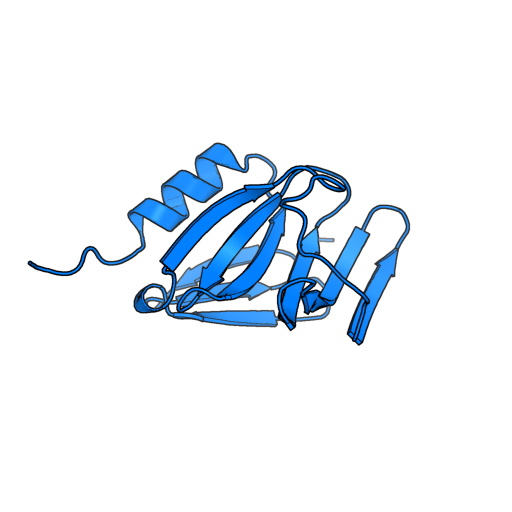P A 1 95 ? -8.213 -3.747 -9.875 1.00 93.00 95 ASP A CA 1
ATOM 716 C C . ASP A 1 95 ? -8.055 -2.926 -8.588 1.00 93.00 95 ASP A C 1
ATOM 718 O O . ASP A 1 95 ? -8.524 -3.306 -7.511 1.00 93.00 95 ASP A O 1
ATOM 722 N N . ASN A 1 96 ? -7.338 -1.806 -8.696 1.00 93.62 96 ASN A N 1
ATOM 723 C CA . ASN A 1 96 ? -7.109 -0.901 -7.572 1.00 93.62 96 ASN A CA 1
ATOM 724 C C . ASN A 1 96 ? -8.401 -0.203 -7.121 1.00 93.62 96 ASN A C 1
ATOM 726 O O . ASN A 1 96 ? -8.532 0.101 -5.937 1.00 93.62 96 ASN A O 1
ATOM 730 N N . GLN A 1 97 ? -9.361 0.036 -8.019 1.00 94.31 97 GLN A N 1
ATOM 731 C CA . GLN A 1 97 ? -10.604 0.721 -7.670 1.00 94.31 97 GLN A CA 1
ATOM 732 C C . GLN A 1 97 ? -11.475 -0.170 -6.784 1.00 94.31 97 GLN A C 1
ATOM 734 O O . GLN A 1 97 ? -11.872 0.251 -5.695 1.00 94.31 97 GLN A O 1
ATOM 739 N N . SER A 1 98 ? -11.705 -1.416 -7.2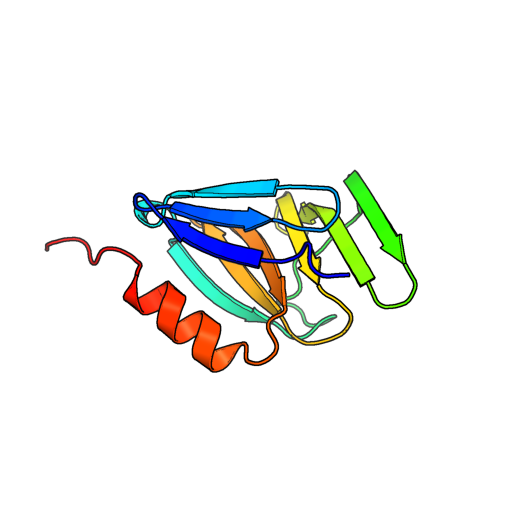02 1.00 94.81 98 SER A N 1
ATOM 740 C CA . SER A 1 98 ? -12.458 -2.388 -6.402 1.00 94.81 98 SER A CA 1
ATOM 741 C C . SER A 1 98 ? -11.758 -2.689 -5.075 1.00 94.81 98 SER A C 1
ATOM 743 O O . SER A 1 98 ? -12.401 -2.727 -4.027 1.00 94.81 98 SER A O 1
ATOM 745 N N . ALA A 1 99 ? -10.427 -2.838 -5.079 1.00 94.00 99 ALA A N 1
ATOM 746 C CA . ALA A 1 99 ? -9.665 -3.056 -3.849 1.00 94.00 99 ALA A CA 1
ATOM 747 C C . ALA A 1 99 ? -9.773 -1.873 -2.870 1.00 94.00 99 ALA A C 1
ATOM 749 O O . ALA A 1 99 ? -9.953 -2.087 -1.670 1.00 94.00 99 ALA A O 1
ATOM 750 N N . ALA A 1 100 ? -9.714 -0.633 -3.369 1.00 94.88 100 ALA A N 1
ATOM 751 C CA . ALA A 1 100 ? -9.894 0.557 -2.544 1.00 94.88 100 ALA A CA 1
ATOM 752 C C . ALA A 1 100 ? -11.298 0.606 -1.934 1.00 94.88 100 ALA A C 1
ATOM 754 O O . ALA A 1 100 ? -11.422 0.853 -0.740 1.00 94.88 100 ALA A O 1
ATOM 755 N N . GLN A 1 101 ? -12.343 0.307 -2.713 1.00 94.94 101 GLN A N 1
ATOM 756 C CA . GLN A 1 101 ? -13.722 0.268 -2.215 1.00 94.94 101 GLN A CA 1
ATOM 757 C C . GLN A 1 101 ? -13.907 -0.773 -1.106 1.00 94.94 101 GLN A C 1
ATOM 759 O O . GLN A 1 101 ? -14.491 -0.456 -0.072 1.00 94.94 101 GLN A O 1
ATOM 764 N N . ILE A 1 102 ? -13.376 -1.986 -1.291 1.00 94.00 102 ILE A N 1
ATOM 765 C CA . ILE A 1 102 ? -13.448 -3.060 -0.290 1.00 94.00 102 ILE A CA 1
ATOM 766 C C . ILE A 1 102 ? -12.728 -2.651 0.997 1.00 94.00 102 ILE A C 1
ATOM 768 O O . ILE A 1 102 ? -13.288 -2.787 2.083 1.00 94.00 102 ILE A O 1
ATOM 772 N N . LEU A 1 103 ? -11.506 -2.122 0.887 1.00 92.75 103 LEU A N 1
ATOM 773 C CA . LEU A 1 103 ? -10.739 -1.680 2.052 1.00 92.75 103 LEU A CA 1
ATOM 774 C C . LEU A 1 103 ? -11.429 -0.514 2.764 1.00 92.75 103 LEU A C 1
ATOM 776 O O . LEU A 1 103 ? -11.585 -0.560 3.978 1.00 92.75 103 LEU A O 1
ATOM 780 N N . SER A 1 104 ? -11.895 0.498 2.030 1.00 93.31 104 SER A N 1
ATOM 781 C CA . SER A 1 104 ? -12.612 1.639 2.606 1.00 93.31 104 SER A CA 1
ATOM 782 C C . SER A 1 104 ? -13.923 1.236 3.280 1.00 93.31 104 SER A C 1
ATOM 784 O O . SER A 1 104 ? -14.270 1.819 4.301 1.00 93.31 104 SER A O 1
ATOM 786 N N . ALA A 1 105 ? -14.639 0.243 2.746 1.00 92.69 105 ALA A N 1
ATOM 787 C CA . ALA A 1 105 ? -15.854 -0.283 3.364 1.00 92.69 105 ALA A CA 1
ATOM 788 C C . ALA A 1 105 ? -15.576 -1.070 4.657 1.00 92.69 105 ALA A C 1
ATOM 790 O O . ALA A 1 105 ? -16.457 -1.155 5.509 1.00 92.69 105 ALA A O 1
ATOM 791 N N . ALA A 1 106 ? -14.371 -1.629 4.801 1.00 91.19 106 ALA A N 1
ATOM 792 C CA . ALA A 1 106 ? -13.953 -2.372 5.985 1.00 91.19 106 ALA A CA 1
ATOM 793 C C . ALA A 1 106 ? -13.422 -1.479 7.118 1.00 91.19 106 ALA A C 1
ATOM 795 O O . ALA A 1 106 ? -13.388 -1.922 8.261 1.00 91.19 106 ALA A O 1
ATOM 796 N N . ILE A 1 107 ? -13.005 -0.239 6.832 1.00 90.69 107 ILE A N 1
ATOM 797 C CA . ILE A 1 107 ? -12.563 0.698 7.875 1.00 90.69 107 ILE A CA 1
ATOM 798 C C . ILE A 1 107 ? -13.762 1.014 8.786 1.00 90.69 107 ILE A C 1
ATOM 800 O O . ILE A 1 107 ? -14.790 1.488 8.285 1.00 90.69 107 ILE A O 1
ATOM 804 N N . PRO A 1 108 ? -13.655 0.789 10.110 1.00 86.56 108 PRO A N 1
ATOM 805 C CA . PRO A 1 108 ? -14.709 1.152 11.044 1.00 86.56 108 PRO A CA 1
ATOM 806 C C . PRO A 1 108 ? -15.024 2.641 10.920 1.00 86.56 108 PRO A C 1
ATOM 808 O O . PRO A 1 108 ? -14.142 3.489 11.047 1.00 86.56 108 PRO A O 1
ATOM 811 N N . LYS A 1 109 ? -16.290 2.975 10.666 1.00 79.12 109 LYS A N 1
ATOM 812 C CA . LYS A 1 109 ? -16.743 4.361 10.782 1.00 79.12 109 LYS A CA 1
ATOM 813 C C . LYS A 1 109 ? -16.751 4.687 12.268 1.00 79.12 109 LYS A C 1
ATOM 815 O O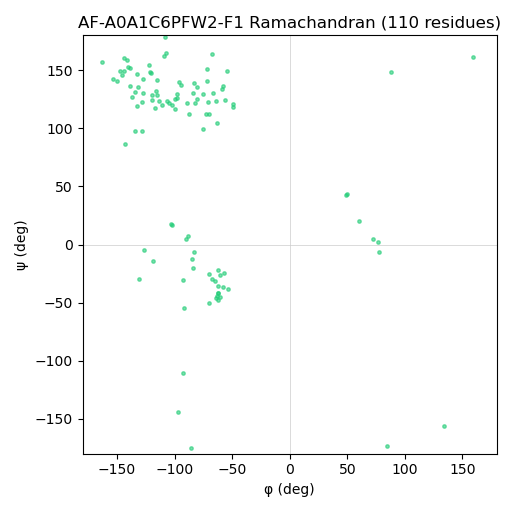 . LYS A 1 109 ? -17.424 3.983 13.017 1.00 79.12 109 LYS A O 1
ATOM 820 N N . GLU A 1 110 ? -16.017 5.715 12.688 1.00 62.12 110 GLU A N 1
ATOM 821 C CA . GLU A 1 110 ? -16.156 6.240 14.047 1.00 62.12 110 GLU A CA 1
ATOM 822 C C . GLU A 1 110 ? -17.650 6.466 14.316 1.00 62.12 110 GLU A C 1
ATOM 824 O O . GLU A 1 110 ? -18.334 7.164 13.557 1.00 62.12 110 GLU A O 1
ATOM 829 N N . ALA A 1 111 ? -18.178 5.795 15.344 1.00 47.06 111 ALA A N 1
ATOM 830 C CA . ALA A 1 111 ? -19.501 6.095 15.859 1.00 47.06 111 ALA A CA 1
ATOM 831 C C . ALA A 1 111 ? -19.427 7.529 16.390 1.00 47.06 111 ALA A C 1
ATOM 833 O O . ALA A 1 111 ? -18.754 7.780 17.387 1.00 47.06 111 ALA A O 1
ATOM 834 N N . LYS A 1 112 ? -20.010 8.463 15.634 1.00 39.56 112 LYS A N 1
ATOM 835 C CA . LYS A 1 112 ? -20.153 9.860 16.047 1.00 39.56 112 LYS A CA 1
ATOM 836 C C . LYS A 1 112 ? -20.894 9.971 17.371 1.00 39.56 112 LYS A C 1
ATOM 838 O O . LYS A 1 112 ? -21.860 9.196 17.553 1.00 39.56 112 LYS A O 1
#

Sequence (112 aa):
MKNRSVAIRDDEVIVKSTFYSTSIPLTNISSISTVVPGSPSDLVGMRVNGVGLPGFRSGWFDSKAGGRLFVDRVAGDYLSIFVNGKPRLALQFSDNQSAAQILSAAIPKEAK

Foldseek 3Di:
DPFFDWDQDPQWTWTTDPPDIDIDHLQQFPDKDKDFPPPPPPQFAADPDFDDDQQFTADWGAGVVGDIEGEGGGRGIFMFTDGNNHTHYTGDDPDRVVVRVVSVVSRDDPPD